Protein AF-A0A3D5V0M0-F1 (afdb_monomer_lite)

Sequence (90 aa):
MVDEQISPDELAYHDDMNYAAELLENLHSDKALDYIAHFLQGVARSVADVGLEQAAIALAGKRAAGQTATSETAQIAGLIQQRLATKIAI

Secondary structure (DSSP, 8-state):
---------HHHHHHHHHHHHHHHHH--SHHHHHHHHHHHHHHHHHTT-HHHHHHHHHHHHHHHTT---HHHHHHHHHHHHHHHHHTT--

Radius of gyration: 13.98 Å; chains: 1; bounding box: 37×24×45 Å

Structure (mmCIF, N/CA/C/O backbone):
data_AF-A0A3D5V0M0-F1
#
_entry.id   AF-A0A3D5V0M0-F1
#
loop_
_atom_site.group_PDB
_atom_site.id
_atom_site.type_symbol
_atom_site.label_atom_id
_atom_site.label_alt_id
_atom_site.label_comp_id
_atom_site.label_asym_id
_atom_site.label_entity_id
_atom_site.label_seq_id
_atom_site.pdbx_PDB_ins_code
_atom_site.Cartn_x
_atom_site.Cartn_y
_atom_site.Cartn_z
_atom_site.occupancy
_atom_site.B_iso_or_equiv
_atom_site.auth_seq_id
_atom_site.auth_comp_id
_atom_site.auth_asym_id
_atom_site.auth_atom_id
_atom_site.pdbx_PDB_model_num
ATOM 1 N N . MET A 1 1 ? 7.969 11.711 -34.290 1.00 43.78 1 MET A N 1
ATOM 2 C CA . MET A 1 1 ? 8.092 11.946 -32.843 1.00 43.78 1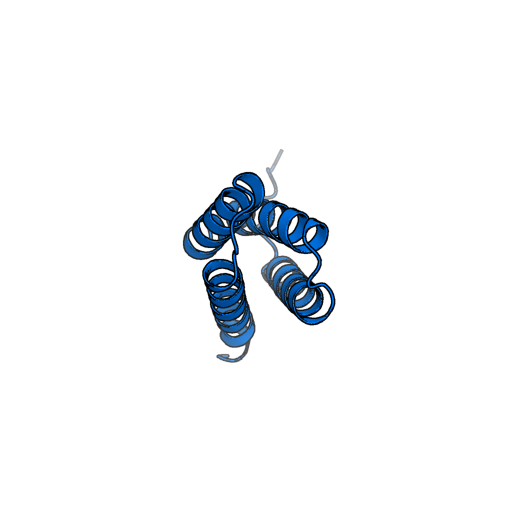 MET A CA 1
ATOM 3 C C . MET A 1 1 ? 8.102 10.571 -32.235 1.00 43.78 1 MET A C 1
ATOM 5 O O . MET A 1 1 ? 7.148 9.841 -32.454 1.00 43.78 1 MET A O 1
ATOM 9 N N . VAL A 1 2 ? 9.250 10.148 -31.719 1.00 44.41 2 VAL A N 1
ATOM 10 C CA . VAL A 1 2 ? 9.357 8.856 -31.043 1.00 44.41 2 VAL A CA 1
ATOM 11 C C . VAL A 1 2 ? 8.747 9.100 -29.676 1.00 44.41 2 VAL A C 1
ATOM 13 O O . VAL A 1 2 ? 9.259 9.938 -28.937 1.00 44.41 2 VAL A O 1
ATOM 16 N N . ASP A 1 3 ? 7.606 8.475 -29.404 1.00 50.78 3 ASP A N 1
ATOM 17 C CA . ASP A 1 3 ? 7.178 8.260 -28.030 1.00 50.78 3 ASP A CA 1
ATOM 18 C C . ASP A 1 3 ? 8.303 7.456 -27.380 1.00 50.78 3 ASP A C 1
ATOM 20 O O . ASP A 1 3 ? 8.445 6.256 -27.622 1.00 50.78 3 ASP A O 1
ATOM 24 N N . GLU A 1 4 ? 9.179 8.157 -26.657 1.00 42.91 4 GLU A N 1
ATOM 25 C CA . GLU A 1 4 ? 10.124 7.542 -25.739 1.00 42.91 4 GLU A CA 1
ATOM 26 C C . GLU A 1 4 ? 9.244 6.788 -24.748 1.00 42.91 4 GLU A C 1
ATOM 28 O O . GLU A 1 4 ? 8.586 7.379 -23.890 1.00 42.91 4 GLU A O 1
ATOM 33 N N . GLN A 1 5 ? 9.119 5.484 -24.958 1.00 44.03 5 GLN A N 1
ATOM 34 C CA . GLN A 1 5 ? 8.416 4.603 -24.056 1.00 44.03 5 GLN A CA 1
ATOM 35 C C . GLN A 1 5 ? 9.228 4.622 -22.762 1.00 44.03 5 GLN A C 1
ATOM 37 O O . GLN A 1 5 ? 10.201 3.884 -22.632 1.00 44.03 5 GLN A O 1
ATOM 42 N N . ILE A 1 6 ? 8.887 5.541 -21.852 1.00 55.06 6 ILE A N 1
ATOM 43 C CA . ILE A 1 6 ? 9.447 5.586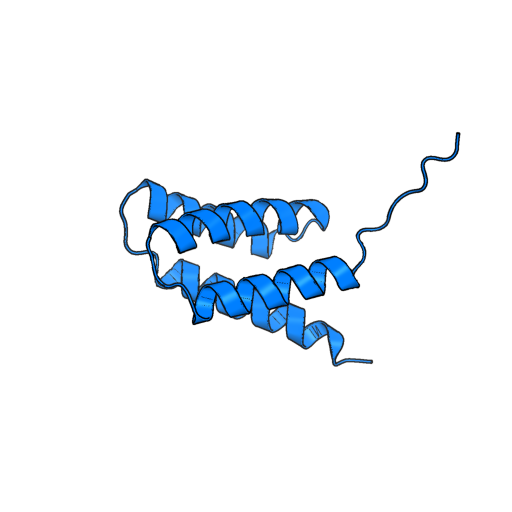 -20.505 1.00 55.06 6 ILE A CA 1
ATOM 44 C C . ILE A 1 6 ? 8.980 4.292 -19.851 1.00 55.06 6 ILE A C 1
ATOM 46 O O . ILE A 1 6 ? 7.863 4.199 -19.342 1.00 55.06 6 ILE A O 1
ATOM 50 N N . SER A 1 7 ? 9.801 3.249 -19.961 1.00 50.94 7 SER A N 1
ATOM 51 C CA . SER A 1 7 ? 9.658 2.061 -19.138 1.00 50.94 7 SER A CA 1
ATOM 52 C C . SER A 1 7 ? 9.623 2.542 -17.690 1.00 50.94 7 SER A C 1
ATOM 54 O O . SER A 1 7 ? 10.474 3.358 -17.331 1.00 50.94 7 SER A O 1
ATOM 56 N N . PRO A 1 8 ? 8.645 2.114 -16.875 1.00 57.84 8 PRO A N 1
ATOM 57 C CA . PRO A 1 8 ? 8.626 2.489 -15.474 1.00 57.84 8 PRO A CA 1
ATOM 58 C C . PRO A 1 8 ? 9.983 2.137 -14.869 1.00 57.84 8 PRO A C 1
ATOM 60 O O . PRO A 1 8 ? 10.408 0.983 -14.941 1.00 57.84 8 PRO A O 1
ATOM 63 N N . ASP A 1 9 ? 10.681 3.141 -14.342 1.00 70.88 9 ASP A N 1
ATOM 64 C CA . ASP A 1 9 ? 11.990 2.937 -13.740 1.00 70.88 9 ASP A CA 1
ATOM 65 C C . ASP A 1 9 ? 11.813 1.988 -12.552 1.00 70.88 9 ASP A C 1
ATOM 67 O O . ASP A 1 9 ? 11.238 2.356 -11.527 1.00 70.88 9 ASP A O 1
ATOM 71 N N . GLU A 1 10 ? 12.313 0.755 -12.669 1.00 77.50 10 GLU A N 1
ATOM 72 C CA . GLU A 1 10 ? 12.287 -0.236 -11.582 1.00 77.50 10 GLU A CA 1
ATOM 73 C C . GLU A 1 10 ? 12.905 0.328 -10.292 1.00 77.50 10 GLU A C 1
ATOM 75 O O . GLU A 1 10 ? 12.505 -0.034 -9.185 1.00 77.50 10 GLU A O 1
ATOM 80 N N . LEU A 1 11 ? 13.855 1.260 -10.436 1.00 82.75 11 LEU A N 1
ATOM 81 C CA . LEU A 1 11 ? 14.431 2.013 -9.330 1.00 82.75 11 LEU A CA 1
ATOM 82 C C . LEU A 1 11 ? 13.395 2.911 -8.638 1.00 82.75 11 LEU A C 1
ATOM 84 O O . LEU A 1 11 ? 13.301 2.863 -7.417 1.00 82.75 11 LEU A O 1
ATOM 88 N N . ALA A 1 12 ? 12.592 3.661 -9.398 1.00 86.00 12 ALA A N 1
ATOM 89 C CA . ALA A 1 12 ? 11.543 4.520 -8.851 1.00 86.00 12 ALA A CA 1
ATOM 90 C C . ALA A 1 12 ? 10.454 3.696 -8.151 1.00 86.00 12 ALA A C 1
ATOM 92 O O . ALA A 1 12 ? 10.063 4.021 -7.035 1.00 86.00 12 ALA A O 1
ATOM 93 N N . TYR A 1 13 ? 10.042 2.570 -8.745 1.00 89.25 13 TYR A N 1
ATOM 94 C CA . TYR A 1 13 ? 9.105 1.650 -8.094 1.00 89.25 13 TYR A CA 1
ATOM 95 C C . TYR A 1 13 ? 9.661 1.110 -6.767 1.00 89.25 13 TYR A C 1
ATOM 97 O O . TYR A 1 13 ? 8.945 1.013 -5.772 1.00 89.25 13 TYR A O 1
ATOM 105 N N . HIS A 1 14 ? 10.950 0.774 -6.724 1.00 89.62 14 HIS A N 1
ATOM 106 C CA . HIS A 1 14 ? 11.591 0.305 -5.500 1.00 89.62 14 HIS A CA 1
ATOM 107 C C . HIS A 1 14 ? 11.713 1.410 -4.437 1.00 89.62 14 HIS A C 1
ATOM 109 O O . HIS A 1 14 ? 11.527 1.139 -3.249 1.00 89.62 14 HIS A O 1
ATOM 115 N N . ASP A 1 15 ? 12.009 2.645 -4.839 1.00 91.62 15 ASP A N 1
ATOM 116 C CA . ASP A 1 15 ? 12.027 3.797 -3.935 1.00 91.62 15 ASP A CA 1
ATOM 117 C C . ASP A 1 15 ? 10.626 4.075 -3.371 1.00 91.62 15 ASP A C 1
ATOM 119 O O . ASP A 1 15 ? 10.482 4.276 -2.163 1.00 91.62 15 ASP A O 1
ATOM 123 N N . ASP A 1 16 ? 9.583 3.955 -4.198 1.00 94.31 16 ASP A N 1
ATOM 124 C CA . ASP A 1 16 ? 8.187 4.025 -3.759 1.00 9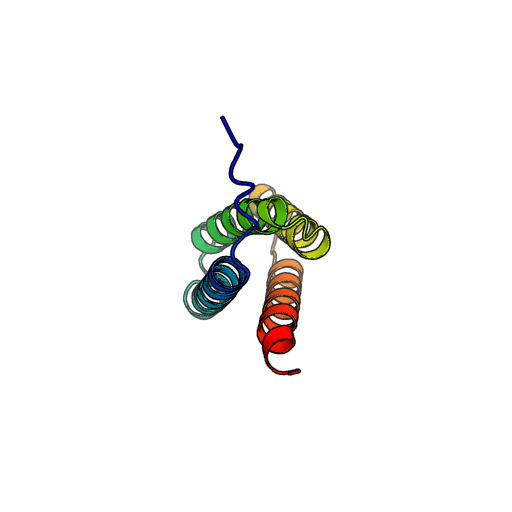4.31 16 ASP A CA 1
ATOM 125 C C . ASP A 1 16 ? 7.845 2.914 -2.746 1.00 94.31 16 ASP A C 1
ATOM 127 O O . ASP A 1 16 ? 7.138 3.165 -1.765 1.00 94.31 16 ASP A O 1
ATOM 131 N N . MET A 1 17 ? 8.359 1.688 -2.933 1.00 95.12 17 MET A N 1
ATOM 132 C CA . MET A 1 17 ? 8.171 0.584 -1.975 1.00 95.12 17 MET A CA 1
ATOM 133 C C . MET A 1 17 ? 8.886 0.842 -0.643 1.00 95.12 17 MET A C 1
ATOM 135 O O . MET A 1 17 ? 8.307 0.582 0.414 1.00 95.12 17 MET A O 1
ATOM 139 N N . ASN A 1 18 ? 10.111 1.376 -0.673 1.00 94.06 18 ASN A N 1
ATOM 140 C CA . ASN A 1 18 ? 10.837 1.770 0.538 1.00 94.06 18 ASN A CA 1
ATOM 141 C C . ASN A 1 18 ? 10.083 2.870 1.291 1.00 94.06 18 ASN A C 1
ATOM 143 O O . ASN A 1 18 ? 9.844 2.748 2.491 1.00 94.06 18 ASN A O 1
ATOM 147 N N . TYR A 1 19 ? 9.641 3.905 0.575 1.00 94.62 19 TYR A N 1
ATOM 148 C CA . TYR A 1 19 ? 8.883 5.001 1.165 1.00 94.62 19 TYR A CA 1
ATOM 149 C C .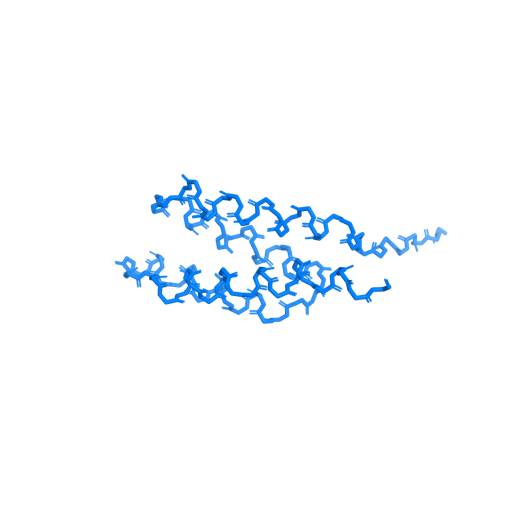 TYR A 1 19 ? 7.567 4.517 1.791 1.00 94.62 19 TYR A C 1
ATOM 151 O O . TYR A 1 19 ? 7.225 4.907 2.907 1.00 94.62 19 TYR A O 1
ATOM 159 N N . ALA A 1 20 ? 6.844 3.615 1.120 1.00 94.38 20 ALA A N 1
ATOM 160 C CA . ALA A 1 20 ? 5.631 3.019 1.672 1.00 94.38 20 ALA A CA 1
ATOM 161 C C . ALA A 1 20 ? 5.897 2.187 2.939 1.00 94.38 20 ALA A C 1
ATOM 163 O O . ALA A 1 20 ? 5.090 2.237 3.869 1.00 94.38 20 ALA A O 1
ATOM 164 N N . ALA A 1 21 ? 7.010 1.446 2.996 1.00 93.94 21 ALA A N 1
ATOM 165 C CA . ALA A 1 21 ? 7.413 0.703 4.191 1.00 93.94 21 ALA A CA 1
ATOM 166 C C . ALA A 1 21 ? 7.686 1.647 5.370 1.00 93.94 21 ALA A C 1
ATOM 168 O O . ALA A 1 21 ? 7.113 1.470 6.445 1.00 93.94 21 ALA A O 1
ATOM 169 N N . GLU A 1 22 ? 8.482 2.697 5.147 1.00 93.25 22 GLU A N 1
ATOM 170 C CA . GLU A 1 22 ? 8.762 3.717 6.162 1.00 93.25 22 GLU A CA 1
ATOM 171 C C . GLU A 1 22 ? 7.477 4.387 6.656 1.00 93.25 22 GLU A C 1
ATOM 173 O O . GLU A 1 22 ? 7.322 4.666 7.848 1.00 93.25 22 GLU A O 1
ATOM 178 N N . LEU A 1 23 ? 6.536 4.639 5.748 1.00 91.81 23 LEU A N 1
ATOM 179 C CA . LEU A 1 23 ? 5.278 5.283 6.079 1.00 91.81 23 LEU A CA 1
ATOM 180 C C . LEU A 1 23 ? 4.375 4.382 6.931 1.00 91.81 23 LEU A C 1
ATOM 182 O O . LEU A 1 23 ? 3.759 4.864 7.882 1.00 91.81 23 LEU A O 1
ATOM 186 N N . LEU A 1 24 ? 4.340 3.080 6.637 1.00 90.56 24 LEU A N 1
ATOM 187 C CA . LEU A 1 24 ? 3.620 2.089 7.437 1.00 90.56 24 LEU A CA 1
ATOM 188 C C . LEU A 1 24 ? 4.220 1.910 8.834 1.00 90.56 24 LEU A C 1
ATOM 190 O O . LEU A 1 24 ? 3.466 1.747 9.789 1.00 90.56 24 LEU A O 1
ATOM 194 N N . GLU A 1 25 ? 5.546 1.953 8.963 1.00 89.00 25 GLU A N 1
ATOM 195 C CA . GLU A 1 25 ? 6.231 1.804 10.252 1.00 89.00 25 GLU A CA 1
ATOM 196 C C . GLU A 1 25 ? 6.110 3.051 11.137 1.00 89.00 25 GLU A C 1
ATOM 198 O O . GLU A 1 25 ? 5.962 2.943 12.355 1.00 89.00 25 GLU A O 1
ATOM 203 N N . ASN A 1 26 ? 6.162 4.246 10.543 1.00 83.56 26 ASN A N 1
ATOM 204 C CA . ASN A 1 26 ? 6.223 5.495 11.304 1.00 83.56 26 ASN A CA 1
ATOM 205 C C . ASN A 1 26 ? 4.854 6.153 11.518 1.00 83.56 26 ASN A C 1
ATOM 207 O O . ASN A 1 26 ? 4.687 6.930 12.463 1.00 83.56 26 ASN A O 1
ATOM 211 N N . LEU A 1 27 ? 3.859 5.872 10.669 1.00 78.44 27 LEU A N 1
ATOM 212 C CA . LEU A 1 27 ? 2.570 6.559 10.695 1.00 78.44 27 LEU A CA 1
ATOM 213 C C . LEU A 1 27 ? 1.395 5.575 10.723 1.00 78.44 27 LEU A C 1
ATOM 215 O O . LEU A 1 27 ? 0.864 5.143 9.709 1.00 78.44 27 LEU A O 1
ATOM 219 N N . HIS A 1 28 ? 0.896 5.334 11.935 1.00 73.19 28 HIS A N 1
ATOM 220 C CA . HIS A 1 28 ? -0.264 4.473 12.197 1.00 73.19 28 HIS A CA 1
ATOM 221 C C . HIS A 1 28 ? -1.594 5.235 12.271 1.00 73.19 28 HIS A C 1
ATOM 223 O O . HIS A 1 28 ? -2.605 4.697 12.720 1.00 73.19 28 HIS A O 1
ATOM 229 N N . SER A 1 29 ? -1.600 6.517 11.897 1.00 86.75 29 SER A N 1
ATOM 230 C CA . SER A 1 29 ? -2.823 7.312 11.949 1.00 86.75 29 SER A CA 1
ATOM 231 C C . SER A 1 29 ? -3.778 6.926 10.828 1.00 86.75 29 SER A C 1
ATOM 233 O O . SER A 1 29 ? -3.373 6.638 9.704 1.00 86.75 29 SER A O 1
ATOM 235 N N . ASP A 1 30 ? -5.059 7.056 11.120 1.00 86.00 30 ASP A N 1
ATOM 236 C CA . ASP A 1 30 ? -6.157 6.937 10.175 1.00 86.00 30 ASP A CA 1
ATOM 237 C C . ASP A 1 30 ? -5.907 7.644 8.831 1.00 86.00 30 ASP A C 1
ATOM 239 O O . ASP A 1 30 ? -6.003 7.033 7.769 1.00 86.00 30 ASP A O 1
ATOM 243 N N . LYS A 1 31 ? -5.478 8.910 8.879 1.00 89.62 31 LYS A N 1
ATOM 244 C CA . LYS A 1 31 ? -5.176 9.701 7.675 1.00 89.62 31 LYS A CA 1
ATOM 245 C C . LYS A 1 31 ? -3.962 9.185 6.903 1.00 89.62 31 LYS A C 1
ATOM 247 O O . LYS A 1 31 ? -3.900 9.342 5.6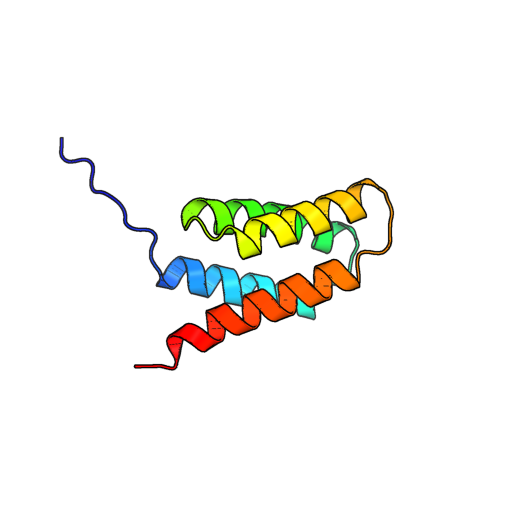88 1.00 89.62 31 LYS A O 1
ATOM 252 N N . ALA A 1 32 ? -2.988 8.605 7.602 1.00 90.25 32 ALA A N 1
ATOM 253 C CA . ALA A 1 32 ? -1.812 8.025 6.965 1.00 90.25 32 ALA A CA 1
ATOM 254 C C . ALA A 1 32 ? -2.177 6.745 6.209 1.00 90.25 32 ALA A C 1
ATOM 256 O O . ALA A 1 32 ? -1.745 6.577 5.076 1.00 90.25 32 ALA A O 1
ATOM 257 N N . LEU A 1 33 ? -3.040 5.899 6.778 1.00 92.25 33 LEU A N 1
ATOM 258 C CA . LEU A 1 33 ? -3.548 4.714 6.083 1.00 92.25 33 LEU A CA 1
ATOM 259 C C . LEU A 1 33 ? -4.371 5.083 4.840 1.00 92.25 33 LEU A C 1
ATOM 261 O O . LEU A 1 33 ? -4.223 4.432 3.808 1.00 92.25 33 LEU A O 1
ATOM 265 N N . ASP A 1 34 ? -5.181 6.144 4.910 1.00 94.19 34 ASP A N 1
ATOM 266 C CA . ASP A 1 34 ? -5.933 6.655 3.752 1.00 94.19 34 ASP A CA 1
ATOM 267 C C . ASP A 1 34 ? -4.984 7.102 2.633 1.00 94.19 34 ASP A C 1
ATOM 269 O O . ASP A 1 34 ? -5.165 6.765 1.461 1.00 94.19 34 ASP A O 1
ATOM 273 N N . TYR A 1 35 ? -3.932 7.830 3.010 1.00 94.94 35 TYR A N 1
ATOM 274 C CA . TYR A 1 35 ? -2.912 8.279 2.074 1.00 94.94 35 TYR A CA 1
ATOM 275 C C . TYR A 1 35 ? -2.141 7.105 1.454 1.00 94.94 35 TYR A C 1
ATOM 277 O O . TYR A 1 35 ? -2.029 7.045 0.231 1.00 94.94 35 TYR A O 1
ATOM 285 N N . ILE A 1 36 ? -1.661 6.153 2.263 1.00 95.12 36 ILE A N 1
ATOM 286 C CA . ILE A 1 36 ? -0.926 4.966 1.793 1.00 95.12 36 ILE A CA 1
ATOM 287 C C . ILE A 1 36 ? -1.773 4.172 0.798 1.00 95.12 36 ILE A C 1
ATOM 289 O O . ILE A 1 36 ? -1.275 3.766 -0.250 1.00 95.12 36 ILE A O 1
ATOM 293 N N . ALA A 1 37 ? -3.061 3.985 1.092 1.00 95.81 37 ALA A N 1
ATOM 294 C CA . ALA A 1 37 ? -3.966 3.266 0.208 1.00 95.81 37 ALA A CA 1
ATOM 295 C C . ALA A 1 37 ? -4.084 3.944 -1.167 1.00 95.81 37 ALA A C 1
ATOM 297 O O . ALA A 1 37 ? -4.024 3.273 -2.195 1.00 95.81 37 ALA A O 1
ATOM 298 N N . HIS A 1 38 ? -4.213 5.272 -1.209 1.00 96.56 38 HIS A N 1
ATOM 299 C CA . HIS A 1 38 ? -4.273 6.009 -2.471 1.00 96.56 38 HIS A CA 1
ATOM 300 C C . HIS A 1 38 ? -2.933 6.037 -3.211 1.00 96.56 38 HIS A C 1
ATOM 302 O O . HIS A 1 38 ? -2.908 5.839 -4.427 1.00 96.56 38 HIS A O 1
ATOM 308 N N . PHE A 1 39 ? -1.833 6.243 -2.488 1.00 96.19 39 PHE A N 1
ATOM 309 C CA . PHE A 1 39 ? -0.482 6.236 -3.042 1.00 96.19 39 PHE A CA 1
ATOM 310 C C . PHE A 1 39 ? -0.172 4.897 -3.723 1.00 96.19 39 PHE A C 1
ATOM 312 O O . PHE A 1 39 ? 0.143 4.864 -4.913 1.00 96.19 39 PHE A O 1
ATOM 319 N N . LEU A 1 40 ? -0.372 3.785 -3.011 1.00 96.75 40 LEU A N 1
ATOM 320 C CA . LEU A 1 40 ? -0.075 2.449 -3.523 1.00 96.75 40 LEU A CA 1
ATOM 321 C C . LEU A 1 40 ? -0.975 2.032 -4.687 1.00 96.75 40 LEU A C 1
ATOM 323 O O . LEU A 1 40 ? -0.514 1.293 -5.549 1.00 96.75 40 LEU A O 1
ATOM 327 N N . GLN A 1 41 ? -2.218 2.518 -4.775 1.00 97.06 41 GLN A N 1
ATOM 328 C CA . GLN A 1 41 ? -3.038 2.308 -5.976 1.00 97.06 41 GLN A CA 1
ATOM 329 C C . GLN A 1 41 ? -2.412 2.964 -7.216 1.00 97.06 41 GLN A C 1
ATOM 331 O O . GLN A 1 41 ? -2.432 2.373 -8.293 1.00 97.06 41 GLN A O 1
ATOM 336 N N . GLY A 1 42 ? -1.857 4.173 -7.079 1.00 94.62 42 GLY A N 1
ATOM 337 C CA . GLY A 1 42 ? -1.183 4.873 -8.176 1.00 94.62 42 GLY A CA 1
ATOM 338 C C . GLY A 1 42 ? 0.099 4.168 -8.614 1.00 94.62 42 GLY A C 1
ATOM 339 O O . GLY A 1 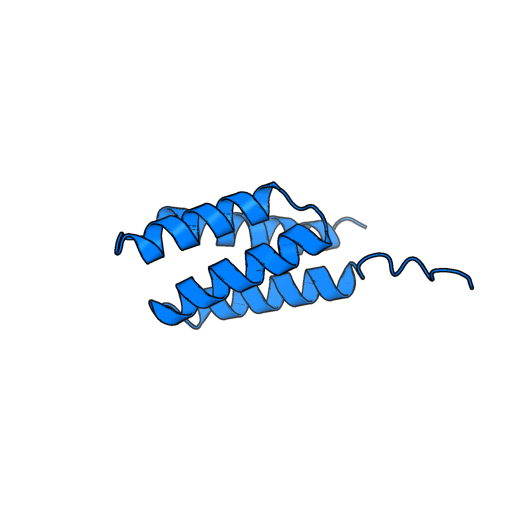42 ? 0.270 3.888 -9.800 1.00 94.62 42 GLY A O 1
ATOM 340 N N . VAL A 1 43 ? 0.948 3.819 -7.644 1.00 94.12 43 VAL A N 1
ATOM 341 C CA . VAL A 1 43 ? 2.210 3.100 -7.881 1.00 94.12 43 VAL A CA 1
ATOM 342 C C . VAL A 1 43 ? 1.952 1.717 -8.482 1.00 94.12 43 VAL A C 1
ATOM 344 O O . VAL A 1 43 ? 2.571 1.341 -9.467 1.00 94.12 43 VAL A O 1
ATOM 347 N N . ALA A 1 44 ? 0.989 0.961 -7.954 1.00 94.31 44 ALA A N 1
ATOM 348 C CA . ALA A 1 44 ? 0.663 -0.360 -8.483 1.00 94.31 44 ALA A CA 1
ATOM 349 C C . ALA A 1 44 ? 0.173 -0.306 -9.937 1.00 94.31 44 ALA A C 1
ATOM 351 O O . ALA A 1 44 ? 0.548 -1.149 -10.752 1.00 94.31 44 ALA A O 1
ATOM 352 N N . ARG A 1 45 ? -0.633 0.705 -10.288 1.00 94.06 45 ARG A N 1
ATOM 353 C CA . ARG A 1 45 ? -1.141 0.888 -11.655 1.00 94.06 45 ARG A CA 1
ATOM 354 C C . ARG A 1 45 ? -0.053 1.241 -12.656 1.00 94.06 45 ARG A C 1
ATOM 356 O O . ARG A 1 45 ? -0.155 0.804 -13.799 1.00 94.06 45 ARG A O 1
ATOM 363 N N . SER A 1 46 ? 0.966 2.004 -12.258 1.00 90.44 46 SER A N 1
ATOM 364 C CA . SER A 1 46 ? 2.042 2.400 -13.177 1.00 90.44 46 SER A CA 1
ATOM 365 C C . SER A 1 46 ? 2.885 1.209 -13.644 1.00 90.44 46 SER A C 1
ATOM 367 O O . SER A 1 46 ? 3.413 1.248 -14.753 1.00 90.44 46 SER A O 1
ATOM 369 N N . VAL A 1 47 ? 2.948 0.133 -12.849 1.00 89.69 47 VAL A N 1
ATOM 370 C CA . VAL A 1 47 ? 3.695 -1.103 -13.156 1.00 89.69 47 VAL A CA 1
ATOM 371 C C . VAL A 1 47 ? 2.808 -2.340 -13.355 1.00 89.69 47 VAL A C 1
ATOM 373 O O . VAL A 1 47 ? 3.317 -3.453 -13.454 1.00 89.69 47 VAL A O 1
ATOM 376 N N . ALA A 1 48 ? 1.483 -2.168 -13.407 1.00 92.62 48 ALA A N 1
ATOM 377 C CA . ALA A 1 48 ? 0.502 -3.257 -13.496 1.00 92.62 48 ALA A CA 1
ATOM 378 C C . ALA A 1 48 ? 0.633 -4.339 -12.392 1.00 92.62 48 ALA A C 1
ATOM 380 O O . ALA A 1 48 ? 0.349 -5.519 -12.615 1.00 92.62 48 ALA A O 1
ATOM 381 N N . ASP A 1 49 ? 1.013 -3.941 -11.174 1.00 94.12 49 ASP A N 1
ATOM 382 C CA . ASP A 1 49 ? 1.069 -4.813 -9.996 1.00 94.12 49 ASP A CA 1
ATOM 383 C C . ASP A 1 49 ? -0.331 -5.004 -9.392 1.00 94.12 49 ASP A C 1
ATOM 385 O O . ASP A 1 49 ? -0.724 -4.380 -8.402 1.00 94.12 49 ASP A O 1
ATOM 389 N N . VAL A 1 50 ? -1.100 -5.903 -10.005 1.00 95.88 50 VAL A N 1
ATOM 390 C CA . VAL A 1 50 ? -2.493 -6.188 -9.625 1.00 95.88 50 VAL A CA 1
ATOM 391 C C . VAL A 1 50 ? -2.619 -6.610 -8.156 1.00 95.88 50 VAL A C 1
ATOM 393 O O . VAL A 1 50 ? -3.600 -6.264 -7.497 1.00 95.88 50 VAL A O 1
ATOM 396 N N . GLY A 1 51 ? -1.629 -7.330 -7.618 1.00 96.50 51 GLY A N 1
ATOM 397 C CA . GLY A 1 51 ? -1.648 -7.784 -6.227 1.00 96.50 51 GLY A CA 1
ATOM 398 C C . GLY A 1 51 ? -1.577 -6.621 -5.237 1.00 96.50 51 GLY A C 1
ATOM 399 O O . GLY A 1 51 ? -2.339 -6.582 -4.269 1.00 96.50 51 GLY A O 1
ATOM 400 N N . LEU A 1 52 ? -0.701 -5.644 -5.501 1.00 96.94 52 LEU A N 1
ATOM 401 C CA . LEU A 1 52 ? -0.612 -4.433 -4.683 1.00 96.94 52 LEU A CA 1
ATOM 402 C C . LEU A 1 52 ? -1.840 -3.544 -4.839 1.00 96.94 52 LEU A C 1
ATOM 404 O O . LEU A 1 52 ? -2.353 -3.040 -3.841 1.00 96.94 52 LEU A O 1
ATOM 408 N N . GLU A 1 53 ? -2.328 -3.381 -6.071 1.00 97.94 53 GLU A N 1
ATOM 409 C CA . GLU A 1 53 ? -3.502 -2.554 -6.339 1.00 97.94 53 GLU A CA 1
ATOM 410 C C . GLU A 1 53 ? -4.718 -3.071 -5.560 1.00 97.94 53 GLU A C 1
ATOM 412 O O . GLU A 1 53 ? -5.392 -2.298 -4.878 1.00 97.94 53 GLU A O 1
ATOM 417 N N . GLN A 1 54 ? -4.977 -4.381 -5.599 1.00 98.12 54 GLN A N 1
ATOM 418 C CA . GLN A 1 54 ? -6.108 -4.987 -4.894 1.00 98.12 54 GLN A CA 1
ATOM 419 C C . GLN A 1 54 ? -6.006 -4.825 -3.376 1.00 98.12 54 GLN A C 1
ATOM 421 O O . GLN A 1 54 ? -7.001 -4.483 -2.733 1.00 98.12 54 GLN A O 1
ATOM 426 N N . ALA A 1 55 ? -4.817 -5.022 -2.803 1.00 97.88 55 ALA A N 1
ATOM 427 C CA . ALA A 1 55 ? -4.602 -4.828 -1.372 1.00 97.88 55 ALA A CA 1
ATOM 428 C C . ALA A 1 55 ? -4.816 -3.358 -0.965 1.00 97.88 55 ALA A C 1
ATOM 430 O O . ALA A 1 55 ? -5.469 -3.072 0.040 1.00 97.88 55 ALA A O 1
ATOM 431 N N . ALA A 1 56 ? -4.348 -2.415 -1.786 1.00 97.62 56 ALA A N 1
ATOM 432 C CA . ALA A 1 56 ? -4.535 -0.986 -1.562 1.00 97.62 56 ALA A CA 1
ATOM 433 C C . ALA A 1 56 ? -6.006 -0.544 -1.718 1.00 97.62 56 ALA A C 1
ATOM 435 O O . ALA A 1 56 ? -6.482 0.304 -0.960 1.00 97.62 56 ALA A O 1
ATOM 436 N N . ILE A 1 57 ? -6.761 -1.139 -2.649 1.00 98.19 57 ILE A N 1
ATOM 437 C CA . ILE A 1 57 ? -8.216 -0.940 -2.775 1.00 98.19 57 ILE A CA 1
ATOM 438 C C . ILE A 1 57 ? -8.946 -1.489 -1.543 1.00 98.19 57 ILE A C 1
ATOM 440 O O . ILE A 1 57 ? -9.835 -0.820 -1.013 1.00 98.19 57 ILE A O 1
ATOM 444 N N . ALA A 1 58 ? -8.571 -2.678 -1.062 1.00 97.81 58 ALA A N 1
ATOM 445 C CA . ALA A 1 58 ? -9.170 -3.276 0.128 1.00 97.81 58 ALA A CA 1
ATOM 446 C C . ALA A 1 58 ? -8.937 -2.408 1.375 1.00 97.81 58 ALA A C 1
ATOM 448 O O . ALA A 1 58 ? -9.890 -2.130 2.109 1.00 97.81 58 ALA A O 1
ATOM 449 N N . LEU A 1 59 ? -7.707 -1.907 1.563 1.00 96.38 59 LEU A N 1
ATOM 450 C CA . LEU A 1 59 ? -7.381 -0.961 2.632 1.00 96.38 59 LEU A CA 1
ATOM 451 C C . LEU A 1 59 ? -8.262 0.293 2.539 1.00 96.38 59 LEU A C 1
ATOM 453 O O . LEU A 1 59 ? -8.944 0.626 3.507 1.00 96.38 59 LEU A O 1
ATOM 457 N N . ALA A 1 60 ? -8.317 0.945 1.372 1.00 96.44 60 ALA A N 1
ATOM 458 C CA . ALA A 1 60 ? -9.158 2.128 1.169 1.00 96.44 60 ALA A CA 1
ATOM 459 C C . ALA A 1 60 ? -10.639 1.849 1.483 1.00 96.44 60 ALA A C 1
ATOM 461 O O . ALA A 1 60 ? -11.302 2.664 2.125 1.00 96.44 60 ALA A O 1
ATOM 462 N N . GLY A 1 61 ? -11.154 0.680 1.088 1.00 96.94 61 GLY A N 1
ATOM 463 C CA . GLY A 1 61 ? -12.527 0.265 1.371 1.00 96.94 61 GLY A CA 1
ATOM 464 C C . GLY A 1 61 ? -12.815 0.122 2.869 1.00 96.94 61 GLY A C 1
ATOM 465 O O . GLY A 1 61 ? -13.828 0.630 3.353 1.00 96.94 61 GLY A O 1
ATOM 466 N N . LYS A 1 62 ? -11.911 -0.514 3.627 1.00 96.06 62 LYS A N 1
ATOM 467 C CA . LYS A 1 62 ? -12.034 -0.637 5.091 1.00 96.06 62 LYS A CA 1
ATOM 468 C C . LYS A 1 62 ? -12.015 0.716 5.780 1.00 96.06 62 LYS A C 1
ATOM 470 O O . LYS A 1 62 ? -12.868 0.987 6.626 1.00 96.06 62 LYS A O 1
ATOM 475 N N . ARG A 1 63 ? -11.076 1.565 5.371 1.00 94.44 63 ARG A N 1
ATOM 476 C CA . ARG A 1 63 ? -10.911 2.917 5.893 1.00 94.44 63 ARG A CA 1
ATOM 477 C C . ARG A 1 63 ? -12.144 3.784 5.642 1.00 94.44 63 ARG A C 1
ATOM 479 O O . ARG A 1 63 ? -12.681 4.363 6.582 1.00 94.44 63 ARG A O 1
ATOM 486 N N . ALA A 1 64 ? -12.661 3.787 4.413 1.00 94.56 64 ALA A N 1
ATOM 487 C CA . ALA A 1 64 ? -13.872 4.523 4.049 1.00 94.56 64 ALA A CA 1
ATOM 488 C C . ALA A 1 64 ? -15.120 4.037 4.809 1.00 94.56 64 ALA A C 1
ATOM 490 O O . ALA A 1 64 ? -16.015 4.828 5.099 1.00 94.56 64 ALA A O 1
ATOM 491 N N . ALA A 1 65 ? -15.173 2.751 5.167 1.00 95.44 65 ALA A N 1
ATOM 492 C CA . ALA A 1 65 ? -16.245 2.176 5.977 1.00 95.44 65 ALA A CA 1
ATOM 493 C C . ALA A 1 65 ? -16.086 2.420 7.494 1.00 95.44 65 ALA A C 1
ATOM 495 O O . ALA A 1 65 ? -16.921 1.948 8.267 1.00 95.44 65 ALA A O 1
ATOM 496 N N . GLY A 1 66 ? -15.020 3.100 7.939 1.00 93.81 66 GLY A N 1
ATOM 497 C CA . GLY A 1 66 ? -14.705 3.282 9.361 1.00 93.81 66 GLY A CA 1
ATOM 498 C C . GLY A 1 66 ? -14.371 1.972 10.085 1.00 93.81 66 GLY A C 1
ATOM 499 O O . GLY A 1 66 ? -14.535 1.878 11.300 1.00 93.81 66 GLY A O 1
ATOM 500 N N . GLN A 1 67 ? -13.959 0.940 9.343 1.00 93.69 67 GLN A N 1
ATOM 501 C CA . GLN A 1 67 ? -13.628 -0.377 9.882 1.00 93.69 67 GLN A CA 1
ATOM 502 C C . GLN A 1 67 ? -12.138 -0.482 10.211 1.00 93.69 67 GLN A C 1
ATOM 504 O O . GLN A 1 67 ? -11.288 0.145 9.577 1.00 93.69 67 GLN A O 1
ATOM 509 N N . THR A 1 68 ? -11.813 -1.352 11.166 1.00 91.88 68 THR A N 1
ATOM 510 C CA . THR A 1 68 ? -10.432 -1.753 11.440 1.00 91.88 68 THR A CA 1
ATOM 511 C C . THR A 1 68 ? -9.812 -2.389 10.196 1.00 91.88 68 THR A C 1
ATOM 513 O O . THR A 1 68 ? -10.388 -3.316 9.629 1.00 91.88 68 THR A O 1
ATOM 516 N N . ALA A 1 69 ? -8.627 -1.913 9.810 1.00 93.56 69 ALA A N 1
ATOM 517 C CA . ALA A 1 69 ? -7.922 -2.341 8.600 1.00 93.56 69 ALA A CA 1
ATOM 518 C C . ALA A 1 69 ? -6.624 -3.126 8.883 1.00 93.56 69 ALA A C 1
ATOM 520 O O . ALA A 1 69 ? -5.721 -3.171 8.057 1.00 93.56 69 ALA A O 1
ATOM 521 N N . THR A 1 70 ? -6.491 -3.725 10.072 1.00 92.62 70 THR A N 1
ATOM 522 C CA . THR A 1 70 ? -5.257 -4.409 10.503 1.00 92.62 70 THR A CA 1
ATOM 523 C C . THR A 1 70 ? -4.830 -5.523 9.546 1.00 92.62 70 THR A C 1
ATOM 525 O O . THR A 1 70 ? -3.637 -5.691 9.304 1.00 92.62 70 THR A O 1
ATOM 528 N N . SER A 1 71 ? -5.788 -6.271 8.991 1.00 94.56 71 SER A N 1
ATOM 529 C CA . SER A 1 71 ? -5.493 -7.360 8.054 1.00 94.56 71 SER A CA 1
ATOM 530 C C . SER A 1 71 ? -4.953 -6.825 6.728 1.00 94.56 71 SER A C 1
ATOM 532 O O . SER A 1 71 ? -3.992 -7.362 6.187 1.00 94.56 71 SER A O 1
ATOM 534 N N . GLU A 1 72 ? -5.553 -5.755 6.217 1.00 95.81 72 GLU A N 1
ATOM 535 C CA . GLU A 1 72 ? -5.188 -5.110 4.959 1.00 95.81 72 GLU A CA 1
ATOM 536 C C . GLU A 1 72 ? -3.827 -4.416 5.081 1.00 95.81 72 GLU A C 1
ATOM 538 O O . GLU A 1 72 ? -2.980 -4.559 4.201 1.00 95.81 72 GLU A O 1
ATOM 543 N N . THR A 1 73 ? -3.568 -3.749 6.210 1.00 94.44 73 THR A N 1
ATOM 544 C CA . THR A 1 73 ? -2.256 -3.168 6.521 1.00 94.44 73 THR A CA 1
ATOM 545 C C . THR A 1 73 ? -1.172 -4.248 6.575 1.00 94.44 73 THR A C 1
ATOM 547 O O . THR A 1 73 ? -0.114 -4.082 5.971 1.00 94.44 73 THR A O 1
ATOM 550 N N . ALA A 1 74 ? -1.430 -5.382 7.240 1.00 94.88 74 ALA A N 1
ATOM 551 C CA . ALA A 1 74 ? -0.482 -6.497 7.297 1.00 94.88 74 ALA A CA 1
ATOM 552 C C . ALA A 1 74 ? -0.241 -7.132 5.916 1.00 94.88 74 ALA A C 1
ATOM 554 O O . ALA A 1 74 ? 0.893 -7.477 5.581 1.00 94.88 74 ALA A O 1
ATOM 555 N N . GLN A 1 75 ? -1.289 -7.256 5.095 1.00 96.75 75 GLN A N 1
ATOM 556 C CA . GLN A 1 75 ? -1.177 -7.758 3.727 1.00 96.75 75 GLN A CA 1
ATOM 557 C C . GLN A 1 75 ? -0.304 -6.840 2.865 1.00 96.75 75 GLN A C 1
ATOM 559 O O . GLN A 1 75 ? 0.601 -7.323 2.188 1.00 96.75 75 GLN A O 1
ATOM 564 N N . ILE A 1 76 ? -0.541 -5.526 2.915 1.00 96.69 76 ILE A N 1
ATOM 565 C CA . ILE A 1 76 ? 0.269 -4.535 2.200 1.00 96.69 76 ILE A CA 1
ATOM 566 C C . ILE A 1 76 ? 1.726 -4.595 2.661 1.00 96.69 76 ILE A C 1
ATOM 568 O O . ILE A 1 76 ? 2.618 -4.625 1.817 1.00 96.69 76 ILE A O 1
ATOM 572 N N . ALA A 1 77 ? 1.977 -4.667 3.972 1.00 95.56 77 ALA A N 1
ATOM 573 C CA . ALA A 1 77 ? 3.333 -4.781 4.500 1.00 95.56 77 ALA A CA 1
ATOM 574 C C . ALA A 1 77 ? 4.049 -6.029 3.955 1.00 95.56 77 ALA A C 1
ATOM 576 O O . ALA A 1 77 ? 5.179 -5.936 3.479 1.00 95.56 77 ALA A O 1
ATOM 577 N N . GLY A 1 78 ? 3.375 -7.185 3.949 1.00 96.00 78 GLY A N 1
ATOM 578 C CA . GLY A 1 78 ? 3.920 -8.421 3.384 1.00 96.00 78 GLY A CA 1
ATOM 579 C C . GLY A 1 78 ? 4.229 -8.311 1.890 1.00 96.00 78 GLY A C 1
ATOM 580 O O . GLY A 1 78 ? 5.298 -8.735 1.454 1.00 96.00 78 GLY A O 1
ATOM 581 N N . LEU A 1 79 ? 3.328 -7.697 1.118 1.00 96.56 79 LEU A N 1
ATOM 582 C CA . LEU A 1 79 ? 3.549 -7.438 -0.301 1.00 96.56 79 LEU A CA 1
ATOM 583 C C . LEU A 1 79 ? 4.770 -6.537 -0.499 1.00 96.56 79 LEU A C 1
ATOM 585 O O . LEU A 1 79 ? 5.698 -6.948 -1.181 1.00 96.56 79 LEU A O 1
ATOM 589 N N . ILE A 1 80 ? 4.834 -5.365 0.136 1.00 95.44 80 ILE A N 1
ATOM 590 C CA . ILE A 1 80 ? 5.974 -4.438 0.019 1.00 95.44 80 ILE A CA 1
ATOM 591 C C . ILE A 1 80 ? 7.304 -5.160 0.281 1.00 95.44 80 ILE A C 1
ATOM 593 O O . ILE A 1 80 ? 8.217 -5.082 -0.542 1.00 95.44 80 ILE A O 1
ATOM 597 N N . GLN A 1 81 ? 7.381 -5.953 1.353 1.00 94.44 81 GLN A N 1
ATOM 598 C CA . GLN A 1 81 ? 8.579 -6.730 1.683 1.00 94.44 81 GLN A CA 1
ATOM 599 C C . GLN A 1 81 ? 8.973 -7.723 0.577 1.00 94.44 81 GLN A C 1
ATOM 601 O O . GLN A 1 81 ? 10.155 -7.850 0.261 1.00 94.44 81 GLN A O 1
ATOM 606 N N . GLN A 1 82 ? 8.012 -8.386 -0.077 1.00 94.06 82 GLN A N 1
ATOM 607 C CA . GLN A 1 82 ? 8.301 -9.276 -1.211 1.00 94.06 82 GLN A CA 1
ATOM 608 C C . GLN A 1 82 ? 8.947 -8.535 -2.391 1.00 94.06 82 GLN A C 1
ATOM 610 O O . GLN A 1 82 ? 9.832 -9.083 -3.052 1.00 94.06 82 GLN A O 1
ATOM 615 N N . ARG A 1 83 ? 8.539 -7.291 -2.664 1.00 92.19 83 ARG A N 1
ATOM 616 C CA . ARG A 1 83 ? 9.042 -6.531 -3.821 1.00 92.19 83 ARG A CA 1
ATOM 617 C C . ARG A 1 83 ? 10.407 -5.927 -3.535 1.00 92.19 83 ARG A C 1
ATOM 619 O O . ARG A 1 83 ? 11.276 -5.988 -4.398 1.00 92.19 83 ARG A O 1
ATOM 626 N N . LEU A 1 84 ? 10.632 -5.477 -2.302 1.00 90.88 84 LEU A N 1
ATOM 627 C CA . LEU A 1 84 ? 11.961 -5.082 -1.833 1.00 90.88 84 LEU A CA 1
ATOM 628 C C . LEU A 1 84 ? 12.948 -6.264 -1.873 1.00 90.88 84 LEU A C 1
ATOM 630 O O . LEU A 1 84 ? 14.086 -6.116 -2.313 1.00 90.88 84 LEU A O 1
ATOM 634 N N . ALA A 1 85 ? 12.503 -7.471 -1.501 1.00 88.06 85 ALA A N 1
ATOM 635 C CA . ALA A 1 85 ? 13.339 -8.674 -1.534 1.00 88.06 85 ALA A CA 1
ATOM 636 C C . ALA A 1 85 ? 13.688 -9.151 -2.958 1.00 88.06 85 ALA A C 1
ATOM 638 O O . ALA A 1 85 ? 14.729 -9.778 -3.159 1.00 88.06 85 ALA A O 1
ATOM 639 N N . THR A 1 86 ? 12.852 -8.840 -3.954 1.00 78.50 86 THR A N 1
ATOM 640 C CA . THR A 1 86 ? 13.043 -9.288 -5.347 1.00 78.50 86 THR A CA 1
ATOM 641 C C . THR A 1 86 ? 14.323 -8.709 -5.979 1.00 78.50 86 THR A C 1
ATOM 643 O O . THR A 1 86 ? 14.894 -9.326 -6.873 1.00 78.50 86 THR A O 1
ATOM 646 N N . LYS A 1 87 ? 14.860 -7.594 -5.459 1.00 60.56 87 LYS A N 1
ATOM 647 C CA . LYS A 1 87 ? 16.098 -6.957 -5.951 1.00 60.56 87 LYS A CA 1
ATOM 648 C C . LYS A 1 87 ? 17.396 -7.671 -5.532 1.00 60.56 87 LYS A C 1
ATOM 650 O O . LYS A 1 87 ? 18.441 -7.412 -6.119 1.00 60.56 87 LYS A O 1
ATOM 655 N N . ILE A 1 88 ? 17.360 -8.556 -4.530 1.00 54.03 88 ILE A N 1
ATOM 656 C CA . ILE A 1 88 ? 18.573 -9.193 -3.967 1.00 54.03 88 ILE A CA 1
ATOM 657 C C . ILE A 1 88 ? 18.976 -10.467 -4.741 1.00 54.03 88 ILE A C 1
ATOM 659 O O . ILE A 1 88 ? 20.052 -11.017 -4.522 1.00 54.03 88 ILE A O 1
ATOM 663 N N . ALA A 1 89 ? 18.153 -10.938 -5.679 1.00 45.03 89 ALA A N 1
ATOM 664 C CA . ALA A 1 89 ? 18.448 -12.123 -6.479 1.00 45.03 89 ALA A CA 1
ATOM 665 C C . ALA A 1 89 ? 19.090 -11.755 -7.831 1.00 45.03 89 ALA A C 1
ATOM 667 O O . ALA A 1 89 ? 18.457 -11.924 -8.872 1.00 45.03 89 ALA A O 1
ATOM 668 N N . ILE A 1 90 ? 20.330 -11.251 -7.823 1.00 39.75 90 ILE A N 1
ATOM 669 C CA . ILE A 1 90 ? 21.176 -11.155 -9.030 1.00 39.75 90 ILE A CA 1
ATOM 670 C C . ILE A 1 90 ? 22.613 -11.545 -8.696 1.00 39.75 90 ILE A C 1
ATOM 672 O O . ILE A 1 90 ? 23.157 -10.986 -7.717 1.00 39.75 90 ILE A O 1
#

pLDDT: mean 86.73, std 15.81, range [39.75, 98.19]

Foldseek 3Di:
DDPPPPDPDLVVLLVLLVVLLVLLVPPPDLVSLLVSLVSQLVSCVSNVVVQSNVLSVLSNVCSVVVHDCVVSSVSNNVVSVVSNVVVVPD